Protein AF-A0A0A9WWF8-F1 (afdb_monomer)

Solvent-accessible surface area (backbone atoms only — not comparable to full-atom values): 6372 Å² total; per-residue (Å²): 131,86,73,76,85,47,53,14,89,76,76,71,44,72,60,54,95,86,53,68,62,45,63,26,70,38,96,77,60,47,51,31,40,45,86,65,64,76,61,55,70,68,57,53,52,50,42,69,77,37,46,95,83,50,83,49,56,47,73,70,44,45,54,50,52,56,50,48,61,74,69,48,79,72,73,69,78,48,60,64,59,53,52,51,53,53,51,54,53,52,52,52,53,53,51,51,57,54,50,54,68,74,76,105

Radius of gyration: 26.17 Å; Cα contacts (8 Å, |Δi|>4): 74; chains: 1; bounding box: 62×31×70 Å

Mean predicted aligned error: 13.7 Å

Secondary structure (DSSP, 8-state):
--PPPEE-TTT--EE-TTS-EEE--STT--EEEGGGTT--HHHHHHHHHHTTT-----HHHHHHHHHHHHH-------HHHHHHHHHHHHHHHHHHHHHHHHH-

Sequence (104 aa):
VLLRPTFCPCCDAAVVTDDHYIKCDGFCGKLIHTQCSGLPDEDLQFLAVLSPKVKWFCVTCDKKLKSIELTGDHLCDCAPMVSTIATEVLNITNILAALEKRIS

Structure (mmCIF, N/CA/C/O backbone):
data_AF-A0A0A9WWF8-F1
#
_entry.id   AF-A0A0A9WWF8-F1
#
loop_
_atom_site.group_PDB
_atom_site.id
_atom_site.type_symbol
_atom_site.label_atom_id
_atom_site.label_alt_id
_atom_site.label_comp_id
_atom_site.label_asym_id
_atom_site.label_entity_id
_atom_site.label_seq_id
_atom_site.pdbx_PDB_ins_code
_atom_site.Cartn_x
_atom_site.Cartn_y
_atom_site.Cartn_z
_atom_site.occupancy
_atom_site.B_iso_or_equiv
_atom_site.auth_seq_id
_atom_site.auth_comp_id
_atom_site.auth_asym_id
_atom_site.auth_atom_id
_atom_site.pdbx_PDB_model_num
ATOM 1 N N . VAL A 1 1 ? 28.061 6.600 -3.095 1.00 44.19 1 VAL A N 1
ATOM 2 C CA . VAL A 1 1 ? 27.266 5.370 -2.867 1.00 44.19 1 VAL A CA 1
ATOM 3 C C . VAL A 1 1 ? 26.564 5.053 -4.173 1.00 44.19 1 VAL A C 1
ATOM 5 O O . VAL A 1 1 ? 25.704 5.825 -4.567 1.00 44.19 1 VAL A O 1
ATOM 8 N N . LEU A 1 2 ? 26.986 4.016 -4.902 1.00 40.91 2 LEU A N 1
ATOM 9 C CA . LEU A 1 2 ? 26.253 3.576 -6.092 1.00 40.91 2 LEU A CA 1
ATOM 10 C C . LEU A 1 2 ? 24.954 2.929 -5.599 1.00 40.91 2 LEU A C 1
ATOM 12 O O . LEU A 1 2 ? 24.977 1.820 -5.066 1.00 40.91 2 LEU A O 1
ATOM 16 N N . LEU A 1 3 ? 23.847 3.671 -5.675 1.00 57.31 3 LEU A N 1
ATOM 17 C CA . LEU A 1 3 ? 22.515 3.138 -5.408 1.00 57.31 3 LEU A CA 1
ATOM 18 C C . LEU A 1 3 ? 22.296 1.980 -6.382 1.00 57.31 3 LEU A C 1
ATOM 20 O O . LEU A 1 3 ? 22.443 2.151 -7.591 1.00 57.31 3 LEU A O 1
ATOM 24 N N . ARG A 1 4 ? 22.007 0.785 -5.858 1.00 64.75 4 ARG A N 1
ATOM 25 C CA . ARG A 1 4 ? 21.630 -0.338 -6.717 1.00 64.75 4 ARG A CA 1
ATOM 26 C C . ARG A 1 4 ? 20.422 0.099 -7.555 1.00 64.75 4 ARG A C 1
ATOM 28 O O . ARG A 1 4 ? 19.478 0.636 -6.968 1.00 64.75 4 ARG A O 1
ATOM 35 N N . PRO A 1 5 ? 20.438 -0.116 -8.881 1.00 69.69 5 PRO A N 1
ATOM 36 C CA . PRO A 1 5 ? 19.284 0.192 -9.707 1.00 69.69 5 PRO A CA 1
ATOM 37 C C . PRO A 1 5 ? 18.081 -0.581 -9.170 1.00 69.69 5 PRO A C 1
ATOM 39 O O . PRO A 1 5 ? 18.154 -1.788 -8.926 1.00 69.69 5 PRO A O 1
ATOM 42 N N . THR A 1 6 ? 17.001 0.147 -8.907 1.00 86.06 6 THR A N 1
ATOM 43 C CA . THR A 1 6 ? 15.734 -0.448 -8.488 1.00 86.06 6 THR A CA 1
ATOM 44 C C . THR A 1 6 ? 14.933 -0.722 -9.747 1.00 86.06 6 THR A C 1
ATOM 46 O O . THR A 1 6 ? 14.792 0.166 -10.578 1.00 86.06 6 THR A O 1
ATOM 49 N N . PHE A 1 7 ? 14.438 -1.945 -9.909 1.00 91.06 7 PHE A N 1
ATOM 50 C CA . PHE A 1 7 ? 13.672 -2.344 -11.087 1.00 91.06 7 PHE A CA 1
ATOM 51 C C . PHE A 1 7 ? 12.187 -2.430 -10.756 1.00 91.06 7 PHE A C 1
ATOM 53 O O . PHE A 1 7 ? 11.807 -2.911 -9.682 1.00 91.06 7 PHE A O 1
ATOM 60 N N . CYS A 1 8 ? 11.359 -1.969 -11.688 1.00 92.31 8 CYS A N 1
ATOM 61 C CA . CYS A 1 8 ? 9.917 -2.081 -11.595 1.00 92.31 8 CYS A CA 1
ATOM 62 C C . CYS A 1 8 ? 9.523 -3.558 -11.735 1.00 92.31 8 CYS A C 1
ATOM 64 O O . CYS A 1 8 ? 9.818 -4.171 -12.758 1.00 92.31 8 CYS A O 1
ATOM 66 N N . PRO A 1 9 ? 8.817 -4.149 -10.757 1.00 90.75 9 PRO A N 1
ATOM 67 C CA . PRO A 1 9 ? 8.446 -5.564 -10.788 1.00 90.75 9 PRO A CA 1
ATOM 68 C C . PRO A 1 9 ? 7.382 -5.916 -11.840 1.00 90.75 9 PRO A C 1
ATOM 70 O O . PRO A 1 9 ? 7.015 -7.083 -11.940 1.00 90.75 9 PRO A O 1
ATOM 73 N N . CYS A 1 10 ? 6.828 -4.929 -12.549 1.00 90.94 10 CYS A N 1
ATOM 74 C CA . CYS A 1 10 ? 5.776 -5.138 -13.544 1.00 90.94 10 CYS A CA 1
ATOM 75 C C . CYS A 1 10 ? 6.310 -5.173 -14.983 1.00 90.94 10 CYS A C 1
ATOM 77 O O . CYS A 1 10 ? 5.719 -5.841 -15.823 1.00 90.94 10 CYS A O 1
ATOM 79 N N . CYS A 1 11 ? 7.384 -4.435 -15.277 1.00 92.81 11 CYS A N 1
ATOM 80 C CA . CYS A 1 11 ? 7.947 -4.314 -16.627 1.00 92.81 11 CYS A CA 1
ATOM 81 C C . CYS A 1 11 ? 9.448 -4.628 -16.696 1.00 92.81 11 CYS A C 1
ATOM 83 O O . CYS A 1 11 ? 10.033 -4.523 -17.769 1.00 92.81 11 CYS A O 1
ATOM 85 N N . ASP A 1 12 ? 10.074 -4.951 -15.559 1.00 92.00 12 ASP A N 1
ATOM 86 C CA . ASP A 1 12 ? 11.508 -5.219 -15.397 1.00 92.00 12 ASP A CA 1
ATOM 87 C C . ASP A 1 12 ? 12.441 -4.079 -15.855 1.00 92.00 12 ASP A C 1
ATOM 89 O O . ASP A 1 12 ? 13.662 -4.234 -15.878 1.00 92.00 12 ASP A O 1
ATOM 93 N N . ALA A 1 13 ? 11.891 -2.898 -16.158 1.00 91.94 13 ALA A N 1
ATOM 94 C CA . ALA A 1 13 ? 12.656 -1.699 -16.467 1.00 91.94 13 ALA A CA 1
ATOM 95 C C . ALA A 1 13 ? 13.197 -1.046 -15.188 1.00 91.94 13 ALA A C 1
ATOM 97 O O . ALA A 1 13 ? 12.582 -1.109 -14.116 1.00 91.94 13 ALA A O 1
ATOM 98 N N . ALA A 1 14 ? 14.359 -0.401 -15.296 1.00 90.88 14 ALA A N 1
ATOM 99 C CA . ALA A 1 14 ? 14.912 0.385 -14.201 1.00 90.88 14 ALA A CA 1
ATOM 100 C C . ALA A 1 14 ? 13.977 1.560 -13.877 1.00 90.88 14 ALA A C 1
ATOM 102 O O . ALA A 1 14 ? 13.481 2.223 -14.782 1.00 90.88 14 ALA A O 1
ATOM 103 N N . VAL A 1 15 ? 13.754 1.812 -12.589 1.00 89.69 15 VAL A N 1
ATOM 104 C CA . VAL A 1 15 ? 13.101 3.025 -12.094 1.00 89.69 15 VAL A CA 1
ATOM 105 C C . VAL A 1 15 ?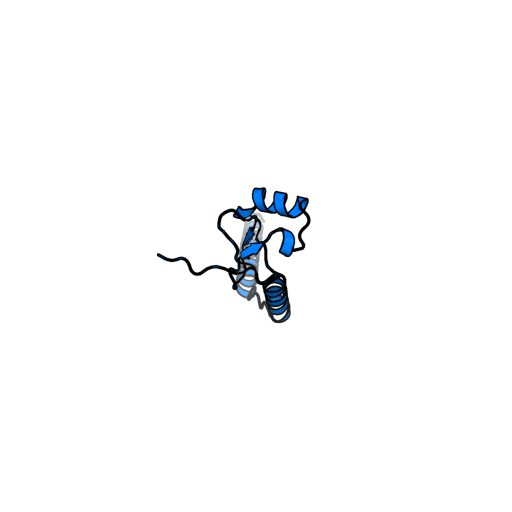 14.201 4.051 -11.859 1.00 89.69 15 VAL A C 1
ATOM 107 O O . VAL A 1 15 ? 15.018 3.889 -10.945 1.00 89.69 15 VAL A O 1
ATOM 110 N N . VAL A 1 16 ? 14.258 5.074 -12.708 1.00 85.50 16 VAL A N 1
ATOM 111 C CA . VAL A 1 16 ? 15.204 6.186 -12.553 1.00 85.50 16 VAL A CA 1
ATOM 112 C C . VAL A 1 16 ? 14.591 7.299 -11.704 1.00 85.50 16 VAL A C 1
ATOM 114 O O . VAL A 1 16 ? 13.382 7.357 -11.506 1.00 85.50 16 VAL A O 1
ATOM 117 N N . THR A 1 17 ? 15.425 8.183 -11.154 1.00 70.94 17 THR A N 1
ATOM 118 C CA . THR A 1 17 ? 14.979 9.258 -10.245 1.00 70.94 17 THR A CA 1
ATOM 119 C C . THR A 1 17 ? 13.982 10.228 -10.870 1.00 70.94 17 THR A C 1
ATOM 121 O O . THR A 1 17 ? 13.203 10.823 -10.132 1.00 70.94 17 THR A O 1
ATOM 124 N N . ASP A 1 18 ? 13.992 10.347 -12.197 1.00 77.44 18 ASP A N 1
ATOM 125 C CA . ASP A 1 18 ? 13.122 11.253 -12.950 1.00 77.44 18 ASP A CA 1
ATOM 126 C C . ASP A 1 18 ? 11.825 10.571 -13.426 1.00 77.44 18 ASP A C 1
ATOM 128 O O . ASP A 1 18 ? 10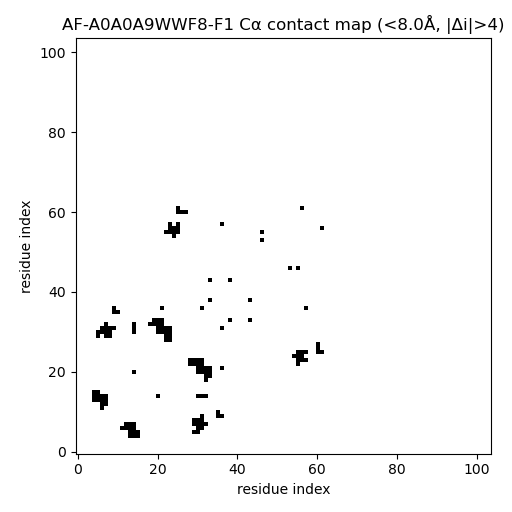.956 11.222 -14.008 1.00 77.44 18 ASP A O 1
ATOM 132 N N . ASP A 1 19 ? 11.668 9.267 -13.177 1.00 79.12 19 ASP A N 1
ATOM 133 C CA . ASP A 1 19 ? 10.440 8.554 -13.513 1.00 79.12 19 ASP A CA 1
ATOM 134 C C . ASP A 1 19 ? 9.308 8.917 -12.548 1.00 79.12 19 ASP A C 1
ATOM 136 O O . ASP A 1 19 ? 9.503 9.096 -11.344 1.00 79.12 19 ASP A O 1
ATOM 140 N N . HIS A 1 20 ? 8.076 8.905 -13.056 1.00 89.31 20 HIS A N 1
ATOM 141 C CA . HIS A 1 20 ? 6.903 8.870 -12.192 1.00 89.31 20 HIS A CA 1
ATOM 142 C C . HIS A 1 20 ? 6.777 7.461 -11.608 1.00 89.31 20 HIS A C 1
ATOM 144 O O . HIS A 1 20 ? 6.443 6.499 -12.309 1.00 89.31 20 HIS A O 1
ATOM 150 N N . TYR A 1 21 ? 7.039 7.331 -10.311 1.00 92.19 21 TYR A N 1
ATOM 151 C CA . TYR A 1 21 ? 6.910 6.071 -9.591 1.00 92.19 21 TYR A CA 1
ATOM 152 C C . TYR A 1 21 ? 6.109 6.232 -8.304 1.00 92.19 21 TYR A C 1
ATOM 154 O O . TYR A 1 21 ? 6.029 7.301 -7.703 1.00 92.19 21 TYR A O 1
ATOM 162 N N . ILE A 1 22 ? 5.553 5.114 -7.857 1.00 91.31 22 ILE A N 1
ATOM 163 C CA . ILE A 1 22 ? 4.949 4.954 -6.545 1.00 91.31 22 ILE A CA 1
ATOM 164 C C . ILE A 1 22 ? 5.720 3.892 -5.764 1.00 91.31 22 ILE A C 1
ATOM 166 O O . ILE A 1 22 ? 6.148 2.867 -6.303 1.00 91.31 22 ILE A O 1
ATOM 170 N N . LYS A 1 23 ? 5.925 4.147 -4.473 1.00 92.06 23 LYS A N 1
ATOM 171 C CA . LYS A 1 23 ? 6.544 3.193 -3.557 1.00 92.06 23 LYS A CA 1
ATOM 172 C C . LYS A 1 23 ? 5.458 2.406 -2.838 1.00 92.06 23 LYS A C 1
ATOM 174 O O . LYS A 1 23 ? 4.540 2.990 -2.281 1.00 92.06 23 LYS A O 1
ATOM 179 N N . CYS A 1 24 ? 5.598 1.086 -2.797 1.00 92.94 24 CYS A N 1
ATOM 180 C CA . CYS A 1 24 ? 4.763 0.251 -1.942 1.00 92.94 24 CYS A CA 1
ATOM 181 C C . CYS A 1 24 ? 5.103 0.503 -0.463 1.00 92.94 24 CYS A C 1
ATOM 183 O O . CYS A 1 24 ? 6.244 0.288 -0.048 1.00 92.94 24 CYS A O 1
ATOM 185 N N . ASP A 1 25 ? 4.107 0.902 0.331 1.00 92.31 25 ASP A N 1
ATOM 186 C CA . ASP A 1 25 ? 4.202 1.086 1.787 1.00 92.31 25 ASP A CA 1
ATOM 187 C C . ASP A 1 25 ? 4.173 -0.241 2.567 1.00 92.31 25 ASP A C 1
ATOM 189 O O . ASP A 1 25 ? 4.314 -0.267 3.789 1.00 92.31 25 ASP A O 1
ATOM 193 N N . GLY A 1 26 ? 3.983 -1.361 1.869 1.00 89.69 26 GLY A N 1
ATOM 194 C CA . GLY A 1 26 ? 4.047 -2.694 2.455 1.00 89.69 26 GLY A CA 1
ATOM 195 C C . GLY A 1 26 ? 5.478 -3.171 2.709 1.00 89.69 26 GLY A C 1
ATOM 196 O O . GLY A 1 26 ? 6.468 -2.512 2.400 1.00 89.69 26 GLY A O 1
ATOM 197 N N . PHE A 1 27 ? 5.593 -4.409 3.187 1.00 87.81 27 PHE A N 1
ATOM 198 C CA . PHE A 1 27 ? 6.868 -5.043 3.551 1.00 87.81 27 PHE A CA 1
ATOM 199 C C . PHE A 1 27 ? 7.887 -5.169 2.403 1.00 87.81 27 PHE A C 1
ATOM 201 O O . PHE A 1 27 ? 9.057 -5.434 2.659 1.00 87.81 27 PHE A O 1
ATOM 208 N N . CYS A 1 28 ? 7.474 -5.029 1.137 1.00 91.12 28 CYS A N 1
ATOM 209 C CA . CYS A 1 28 ? 8.390 -5.184 0.006 1.00 91.12 28 CYS A CA 1
ATOM 210 C C . CYS A 1 28 ? 9.174 -3.912 -0.348 1.00 91.12 28 CYS A C 1
ATOM 212 O O . CYS A 1 28 ? 10.214 -4.030 -0.990 1.00 91.12 28 CYS A O 1
ATOM 214 N N . GLY A 1 29 ? 8.672 -2.720 0.006 1.00 89.56 29 GLY A N 1
ATOM 215 C CA . GLY A 1 29 ? 9.321 -1.433 -0.276 1.00 89.56 29 GLY A CA 1
ATOM 216 C C . GLY A 1 29 ? 9.624 -1.135 -1.753 1.00 89.56 29 GLY A C 1
ATOM 217 O O . GLY A 1 29 ? 10.408 -0.228 -2.030 1.00 89.56 29 GLY A O 1
ATOM 218 N N . LYS A 1 30 ? 9.057 -1.902 -2.694 1.00 91.75 30 LYS A N 1
ATOM 219 C CA . LYS A 1 30 ? 9.370 -1.814 -4.128 1.00 91.75 30 LYS A CA 1
ATOM 220 C C . LYS A 1 30 ? 8.868 -0.505 -4.736 1.00 91.75 30 LYS A C 1
ATOM 222 O O . LYS A 1 30 ? 7.794 -0.028 -4.365 1.00 91.75 30 LYS A O 1
ATOM 227 N N . LEU A 1 31 ? 9.625 0.015 -5.701 1.00 93.25 31 LEU A N 1
ATOM 228 C CA . LEU A 1 31 ? 9.211 1.115 -6.571 1.00 93.25 31 LEU A CA 1
ATOM 229 C C . LEU A 1 31 ? 8.564 0.546 -7.833 1.00 93.25 31 LEU A C 1
ATOM 231 O O . LEU A 1 31 ? 9.062 -0.424 -8.405 1.00 93.25 31 LEU A O 1
ATOM 235 N N . ILE A 1 32 ? 7.441 1.128 -8.234 1.00 92.88 32 ILE A N 1
ATOM 236 C CA . ILE A 1 32 ? 6.653 0.711 -9.392 1.00 92.88 32 ILE A CA 1
ATOM 237 C C . ILE A 1 32 ? 6.369 1.964 -10.213 1.00 92.88 32 ILE A C 1
ATOM 239 O O . ILE A 1 32 ? 5.925 2.965 -9.654 1.00 92.88 32 ILE A O 1
ATOM 243 N N . HIS A 1 33 ? 6.620 1.926 -11.524 1.00 93.75 33 HIS A N 1
ATOM 244 C CA . HIS A 1 33 ? 6.204 3.011 -12.416 1.00 93.75 33 HIS A CA 1
ATOM 245 C C . HIS A 1 33 ? 4.702 3.240 -12.272 1.00 93.75 33 HIS A C 1
ATOM 247 O O . HIS A 1 33 ? 3.935 2.277 -12.255 1.00 93.75 33 HIS A O 1
ATOM 253 N N . THR A 1 34 ? 4.260 4.492 -12.190 1.00 92.50 34 THR A N 1
ATOM 254 C CA . THR A 1 34 ? 2.833 4.808 -12.012 1.00 92.50 34 THR A CA 1
ATOM 255 C C . THR A 1 34 ? 1.973 4.182 -13.113 1.00 92.50 34 THR A C 1
ATOM 257 O O . THR A 1 34 ? 0.958 3.559 -12.814 1.00 92.50 34 THR A O 1
ATOM 260 N N . GLN A 1 35 ? 2.454 4.190 -14.357 1.00 92.56 35 GLN A N 1
ATOM 261 C CA . GLN A 1 35 ? 1.820 3.531 -15.510 1.00 92.56 35 GLN A CA 1
ATOM 262 C C . GLN A 1 35 ? 1.724 2.002 -15.367 1.00 92.56 35 GLN A C 1
ATOM 264 O O . GLN A 1 35 ? 0.804 1.376 -15.883 1.00 92.56 35 GLN A O 1
ATOM 269 N N . CYS A 1 36 ? 2.663 1.385 -14.649 1.00 93.31 36 CYS A N 1
ATOM 270 C CA . CYS A 1 36 ? 2.670 -0.052 -14.385 1.00 93.31 36 CYS A CA 1
ATOM 271 C C . CYS A 1 36 ? 1.885 -0.445 -13.126 1.00 93.31 36 CYS A C 1
ATOM 273 O O . CYS A 1 36 ? 1.720 -1.636 -12.857 1.00 93.31 36 CYS A O 1
ATOM 275 N N . SER A 1 37 ? 1.441 0.531 -12.328 1.00 90.94 37 SER A N 1
ATOM 276 C CA . SER A 1 37 ? 0.697 0.279 -11.092 1.00 90.94 37 SER A CA 1
ATOM 277 C C . SER A 1 37 ? -0.740 -0.186 -11.349 1.00 90.94 37 SER A C 1
ATOM 279 O O . SER A 1 37 ? -1.330 -0.827 -10.481 1.00 90.94 37 SER A O 1
ATOM 281 N N . GLY A 1 38 ? -1.285 0.122 -12.533 1.00 89.81 38 GLY A N 1
ATOM 282 C CA . GLY A 1 38 ? -2.686 -0.118 -12.880 1.00 89.81 38 GLY A CA 1
ATOM 283 C C . GLY A 1 38 ? -3.668 0.852 -12.215 1.00 89.81 38 GLY A C 1
ATOM 284 O O . GLY A 1 38 ? -4.872 0.638 -12.322 1.00 89.81 38 GLY A O 1
ATOM 285 N N . LEU A 1 39 ? -3.176 1.889 -11.527 1.00 91.31 39 LEU A N 1
ATOM 286 C CA . LEU A 1 39 ? -4.010 2.950 -10.970 1.00 91.31 39 LEU A CA 1
ATOM 287 C C . LEU A 1 39 ? -4.394 3.972 -12.051 1.00 91.31 39 LEU A C 1
ATOM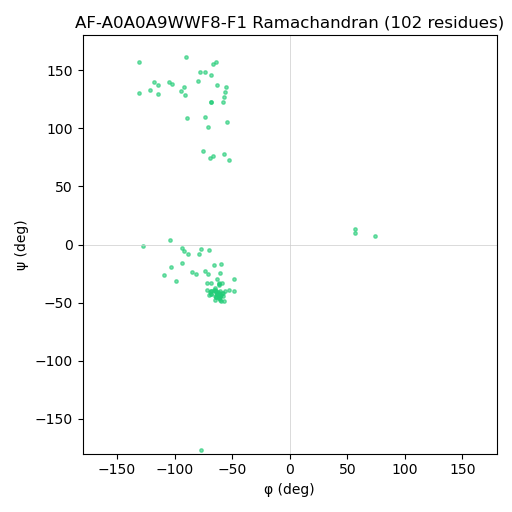 289 O O . LEU A 1 39 ? -3.543 4.321 -12.873 1.00 91.31 39 LEU A O 1
ATOM 293 N N . PRO A 1 40 ? -5.635 4.485 -12.037 1.00 93.06 40 PRO A N 1
ATOM 294 C CA . PRO A 1 40 ? -6.010 5.628 -12.855 1.00 93.06 40 PRO A CA 1
ATOM 295 C C . PRO A 1 40 ? -5.283 6.899 -12.388 1.00 93.06 40 PRO A C 1
ATOM 297 O O . PRO A 1 40 ? -4.912 7.036 -11.219 1.00 93.06 40 PRO A O 1
ATOM 300 N N . ASP A 1 41 ? -5.117 7.858 -13.298 1.00 91.12 41 ASP A N 1
ATOM 301 C CA . ASP A 1 41 ? -4.403 9.113 -13.022 1.00 91.12 41 ASP A CA 1
ATOM 302 C C . ASP A 1 41 ? -5.028 9.919 -11.873 1.00 91.12 41 ASP A C 1
ATOM 304 O O . ASP A 1 41 ? -4.311 10.559 -11.105 1.00 91.12 41 ASP A O 1
ATOM 308 N N . GLU A 1 42 ? -6.353 9.853 -11.715 1.00 91.94 42 GLU A N 1
ATOM 309 C CA . GLU A 1 42 ? -7.073 10.494 -10.609 1.00 91.94 42 GLU A CA 1
ATOM 310 C C . GLU A 1 42 ? -6.606 9.951 -9.249 1.00 91.94 42 GLU A C 1
ATOM 312 O O . GLU A 1 42 ? -6.241 10.728 -8.365 1.00 91.94 42 GLU A O 1
ATOM 317 N N . ASP A 1 43 ? -6.513 8.627 -9.100 1.00 91.44 43 ASP A N 1
ATOM 318 C CA . ASP A 1 43 ? -6.049 7.983 -7.864 1.00 91.44 43 ASP A CA 1
ATOM 319 C C . ASP A 1 43 ? -4.582 8.311 -7.573 1.00 91.44 43 ASP A C 1
ATOM 321 O O . ASP A 1 43 ? -4.198 8.528 -6.422 1.00 91.44 43 ASP A O 1
ATOM 325 N N . LEU A 1 44 ? -3.751 8.393 -8.616 1.00 90.88 44 LEU A N 1
ATOM 326 C CA . LEU A 1 44 ? -2.351 8.795 -8.488 1.00 90.88 44 LEU A CA 1
ATOM 327 C C . LEU A 1 44 ? -2.219 10.240 -7.989 1.00 90.88 44 LEU A C 1
ATOM 329 O O . LEU A 1 44 ? -1.384 10.515 -7.124 1.00 90.88 44 LEU A O 1
ATOM 333 N N . GLN A 1 45 ? -3.065 11.153 -8.473 1.00 89.88 45 GLN A N 1
ATOM 334 C CA . GLN A 1 45 ? -3.121 12.526 -7.969 1.00 89.88 45 GLN A CA 1
ATOM 335 C C . GLN A 1 45 ? -3.589 12.570 -6.511 1.00 89.88 45 GLN A C 1
ATOM 337 O O . GLN A 1 45 ? -2.964 13.245 -5.688 1.00 89.88 45 GLN A O 1
ATOM 342 N N . PHE A 1 46 ? -4.633 11.813 -6.159 1.00 90.00 46 PHE A N 1
ATOM 343 C CA . PHE A 1 46 ? -5.097 11.704 -4.774 1.00 90.00 46 PHE A CA 1
ATOM 344 C C . PHE A 1 46 ? -3.994 11.197 -3.844 1.00 90.00 46 PHE A C 1
ATOM 346 O O . PHE A 1 46 ? -3.780 11.767 -2.771 1.00 90.00 46 PHE A O 1
ATOM 353 N N . LEU A 1 47 ? -3.254 10.167 -4.258 1.00 89.75 47 LEU A N 1
ATOM 354 C CA . LEU A 1 47 ? -2.136 9.626 -3.492 1.00 89.75 47 LEU A CA 1
ATOM 355 C C . LEU A 1 47 ? -0.995 10.631 -3.355 1.00 89.75 47 LEU A C 1
ATOM 357 O O . LEU A 1 47 ? -0.438 10.745 -2.270 1.00 89.75 47 LEU A O 1
ATOM 361 N N . ALA A 1 48 ? -0.670 11.405 -4.392 1.00 85.25 48 ALA A N 1
ATOM 362 C CA . ALA A 1 48 ? 0.353 12.444 -4.289 1.00 85.25 48 ALA A CA 1
ATOM 363 C C . ALA A 1 48 ? -0.004 13.490 -3.214 1.00 85.25 48 ALA A C 1
ATOM 365 O O . ALA A 1 48 ? 0.839 13.841 -2.387 1.00 85.25 48 ALA A O 1
ATOM 366 N N . VAL A 1 49 ? -1.271 13.920 -3.169 1.00 88.19 49 VAL A N 1
ATOM 367 C CA . VAL A 1 49 ? -1.775 14.914 -2.203 1.00 88.19 49 VAL A CA 1
ATOM 368 C C . VAL A 1 49 ? -1.885 14.342 -0.785 1.00 88.19 49 VAL A C 1
ATOM 370 O O . VAL A 1 49 ? -1.591 15.030 0.194 1.00 88.19 49 VAL A O 1
ATOM 373 N N . LEU A 1 50 ? -2.312 13.086 -0.654 1.00 87.12 50 LEU A N 1
ATOM 374 C CA . LEU A 1 50 ? -2.629 12.461 0.631 1.00 87.12 50 LEU A CA 1
ATOM 375 C C . LEU A 1 50 ? -1.560 11.486 1.133 1.00 87.12 50 LEU A C 1
ATOM 377 O O . LEU A 1 50 ? -1.761 10.891 2.190 1.00 87.12 50 LEU A O 1
ATOM 381 N N . SER A 1 51 ? -0.426 11.344 0.442 1.00 77.69 51 SER A N 1
ATOM 382 C CA . SER A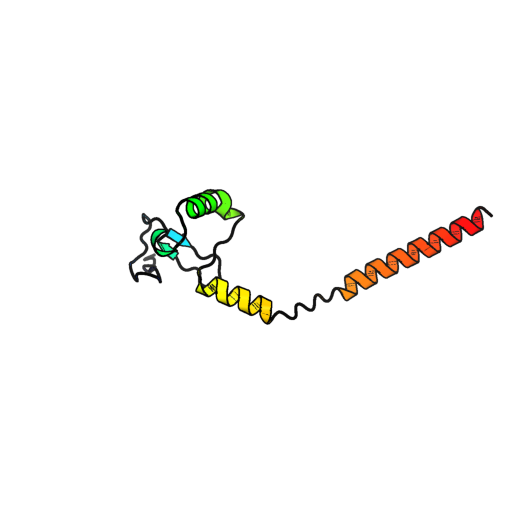 1 51 ? 0.642 10.370 0.742 1.00 77.69 51 SER A CA 1
ATOM 383 C C . SER A 1 51 ? 1.110 10.296 2.208 1.00 77.69 51 SER A C 1
ATOM 385 O O . SER A 1 51 ? 1.479 9.203 2.645 1.00 77.69 51 SER A O 1
ATOM 387 N N . PRO A 1 52 ? 1.068 11.365 3.038 1.00 82.25 52 PRO A N 1
ATOM 388 C CA . PRO A 1 52 ? 1.401 11.227 4.458 1.00 82.25 52 PRO A CA 1
ATOM 389 C C . PRO A 1 52 ? 0.338 10.458 5.259 1.00 82.25 52 PRO A C 1
ATOM 391 O O . PRO A 1 52 ? 0.646 9.897 6.307 1.00 82.25 52 PRO A O 1
ATOM 394 N N . LYS A 1 53 ? -0.916 10.464 4.793 1.00 87.56 53 LYS A N 1
ATOM 395 C CA . LYS A 1 53 ? -2.101 9.930 5.484 1.00 87.56 53 LYS A CA 1
ATOM 396 C C . LYS A 1 53 ? -2.643 8.651 4.854 1.00 87.56 53 LYS A C 1
ATOM 398 O O . LYS A 1 53 ? -3.295 7.874 5.543 1.00 87.56 53 LYS A O 1
ATOM 403 N N . VAL A 1 54 ? -2.401 8.445 3.563 1.00 87.56 54 VAL A N 1
ATOM 404 C CA . VAL A 1 54 ? -2.907 7.305 2.798 1.00 87.56 54 VAL A CA 1
ATOM 405 C C . VAL A 1 54 ? -1.733 6.442 2.368 1.00 87.56 54 VAL A C 1
ATOM 407 O O . VAL A 1 54 ? -0.743 6.939 1.839 1.00 87.56 54 VAL A O 1
ATOM 410 N N . LYS A 1 55 ? -1.852 5.141 2.633 1.00 90.19 55 LYS A N 1
ATOM 411 C CA . LYS A 1 55 ? -0.849 4.130 2.308 1.00 90.19 55 LYS A CA 1
ATOM 412 C C . LYS A 1 55 ? -1.268 3.364 1.071 1.00 90.19 55 LYS A C 1
ATOM 414 O O . LYS A 1 55 ? 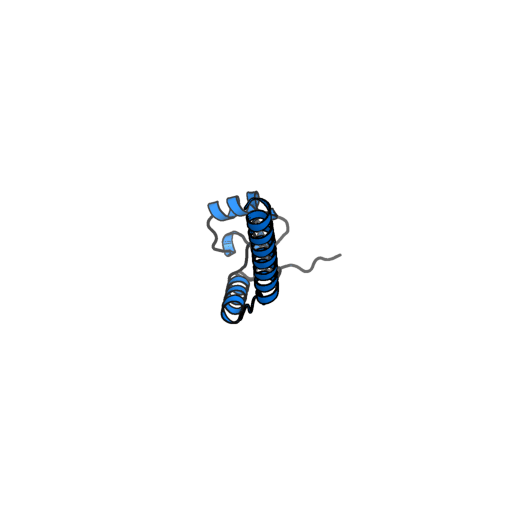-2.435 3.001 0.944 1.00 90.19 55 LYS A O 1
ATOM 419 N N . TRP A 1 56 ? -0.313 3.098 0.189 1.00 91.69 56 TRP A N 1
ATOM 420 C CA . TRP A 1 56 ? -0.550 2.287 -0.995 1.00 91.69 56 TRP A CA 1
ATOM 421 C C . TRP A 1 56 ? 0.238 0.983 -0.941 1.00 91.69 56 TRP A C 1
ATOM 423 O O . TRP A 1 56 ? 1.422 0.941 -0.599 1.00 91.69 56 TRP A O 1
ATOM 433 N N . PHE A 1 57 ? -0.421 -0.104 -1.331 1.00 92.62 57 PHE A N 1
ATOM 434 C CA . PHE A 1 57 ? 0.158 -1.437 -1.342 1.00 92.62 57 PHE A CA 1
ATOM 435 C C . PHE A 1 57 ? 0.102 -2.016 -2.750 1.00 92.62 57 PHE A C 1
ATOM 437 O O . PHE A 1 57 ? -0.941 -2.013 -3.399 1.00 92.62 57 PHE A O 1
ATOM 444 N N . CYS A 1 58 ? 1.218 -2.581 -3.209 1.00 91.88 58 CYS A N 1
ATOM 445 C CA . CYS A 1 58 ? 1.207 -3.374 -4.431 1.00 91.88 58 CYS A CA 1
ATOM 446 C C . CYS A 1 58 ? 0.332 -4.624 -4.247 1.00 91.88 58 CYS A C 1
ATOM 448 O O . CYS A 1 58 ? 0.179 -5.123 -3.129 1.00 91.88 58 CYS A O 1
ATOM 450 N N . VAL A 1 59 ? -0.163 -5.184 -5.354 1.00 89.31 59 VAL A N 1
ATOM 451 C CA . VAL A 1 59 ? -1.070 -6.351 -5.373 1.00 89.31 59 VAL A CA 1
ATOM 452 C C . VAL A 1 59 ? -0.581 -7.500 -4.483 1.00 89.31 59 VAL A C 1
ATOM 454 O O . VAL A 1 59 ? -1.365 -8.136 -3.782 1.00 89.31 59 VAL A O 1
ATOM 457 N N . THR A 1 60 ? 0.724 -7.774 -4.475 1.00 90.75 60 THR A N 1
ATOM 458 C CA . THR A 1 60 ? 1.300 -8.836 -3.641 1.00 90.75 60 THR A CA 1
ATOM 459 C C . THR A 1 60 ? 1.223 -8.510 -2.150 1.00 90.75 60 THR A C 1
ATOM 461 O O . THR A 1 60 ? 0.919 -9.395 -1.354 1.00 90.75 60 THR A O 1
ATOM 464 N N . CYS A 1 61 ? 1.513 -7.269 -1.752 1.00 92.19 61 CYS A N 1
ATOM 465 C CA . CYS A 1 61 ? 1.417 -6.850 -0.354 1.00 92.19 61 CYS A CA 1
ATOM 466 C C . CYS A 1 61 ? -0.035 -6.787 0.118 1.00 92.19 61 CYS A C 1
ATOM 468 O O . CYS A 1 61 ? -0.312 -7.280 1.206 1.00 92.19 61 CYS A O 1
ATOM 470 N N . ASP A 1 62 ? -0.944 -6.278 -0.714 1.00 90.88 62 ASP A N 1
ATOM 471 C CA . ASP A 1 62 ? -2.384 -6.249 -0.439 1.00 90.88 62 ASP A CA 1
ATOM 472 C C . ASP A 1 62 ? -2.940 -7.659 -0.179 1.00 90.88 62 ASP A C 1
ATOM 474 O O . ASP A 1 62 ? -3.561 -7.910 0.852 1.00 90.88 62 ASP A O 1
ATOM 478 N N . LYS A 1 63 ? -2.612 -8.633 -1.042 1.00 89.19 63 LYS A N 1
ATOM 479 C CA . LYS A 1 63 ? -3.011 -10.038 -0.844 1.00 89.19 63 LYS A CA 1
ATOM 480 C C . LYS A 1 63 ? -2.493 -10.622 0.470 1.00 89.19 63 LYS A C 1
ATOM 482 O O . LYS A 1 63 ? -3.227 -11.336 1.147 1.00 89.19 63 LYS A O 1
ATOM 487 N N . LYS A 1 64 ? -1.238 -10.336 0.837 1.00 87.12 64 LYS A N 1
ATOM 488 C CA . LYS A 1 64 ? -0.680 -10.823 2.107 1.00 87.12 64 LYS A CA 1
ATOM 489 C C . LYS A 1 64 ? -1.341 -10.160 3.314 1.00 87.12 64 LYS A C 1
ATOM 491 O O . LYS A 1 64 ? -1.626 -10.859 4.277 1.00 87.12 64 LYS A O 1
ATOM 496 N N . LEU A 1 65 ? -1.621 -8.858 3.257 1.00 84.12 65 LEU A N 1
ATOM 497 C CA . LEU A 1 65 ? -2.335 -8.153 4.326 1.00 84.12 65 LEU A CA 1
ATOM 498 C C . LEU A 1 65 ? -3.726 -8.751 4.547 1.00 84.12 65 LEU A C 1
ATOM 500 O O . LEU A 1 65 ? -4.039 -9.159 5.659 1.00 84.12 65 LEU A O 1
ATOM 504 N N . LYS A 1 66 ? -4.495 -8.946 3.473 1.00 82.06 66 LYS A N 1
ATOM 505 C CA . LYS A 1 66 ? -5.815 -9.593 3.540 1.00 82.06 66 LYS A CA 1
ATOM 506 C C . LYS A 1 66 ? -5.750 -11.031 4.057 1.00 82.06 66 LYS A C 1
ATOM 508 O O . LYS A 1 66 ? -6.646 -11.480 4.761 1.00 82.06 66 LYS A O 1
ATOM 513 N N . SER A 1 67 ? -4.682 -11.770 3.743 1.00 74.69 67 SER A N 1
ATOM 514 C CA . SER A 1 67 ? -4.496 -13.116 4.301 1.00 74.69 67 SER A CA 1
ATOM 515 C C . SER A 1 67 ? -4.216 -13.099 5.806 1.00 74.69 67 SER A C 1
ATOM 517 O O . SER A 1 67 ? -4.671 -13.997 6.504 1.00 74.69 67 SER A O 1
ATOM 519 N N . ILE A 1 68 ? -3.529 -12.063 6.307 1.00 66.50 68 ILE A N 1
ATOM 520 C CA . ILE A 1 68 ? -3.288 -11.876 7.743 1.00 66.50 68 ILE A CA 1
ATOM 521 C C . ILE A 1 68 ? -4.599 -11.544 8.457 1.00 66.50 68 ILE A C 1
ATOM 523 O O . ILE A 1 68 ? -4.838 -12.099 9.521 1.00 66.50 68 ILE A O 1
ATOM 527 N N . GLU A 1 69 ? -5.470 -10.723 7.863 1.00 57.91 69 GLU A N 1
ATOM 528 C CA . GLU A 1 69 ? -6.806 -10.435 8.411 1.00 57.91 69 GLU A CA 1
ATOM 529 C C . GLU A 1 69 ? -7.684 -11.692 8.517 1.00 57.91 69 GLU A C 1
ATOM 531 O O . GLU A 1 69 ? -8.456 -11.820 9.460 1.00 57.91 69 GLU A O 1
ATOM 536 N N . LEU A 1 70 ? -7.536 -12.651 7.597 1.00 52.28 70 LEU A N 1
ATOM 537 C CA . LEU A 1 70 ? -8.292 -13.911 7.614 1.00 52.28 70 LEU A CA 1
ATOM 538 C C . LEU A 1 70 ? -7.717 -14.968 8.567 1.00 52.28 70 LEU A C 1
ATOM 540 O O . LEU A 1 70 ? -8.453 -15.834 9.028 1.00 52.28 70 LEU A O 1
ATOM 544 N N . THR A 1 71 ? -6.417 -14.916 8.864 1.00 51.75 71 THR A N 1
ATOM 545 C CA . THR A 1 71 ? -5.786 -15.740 9.916 1.00 51.75 71 THR A CA 1
ATOM 546 C C . THR A 1 71 ? -5.758 -15.046 11.273 1.00 51.75 71 THR A C 1
ATOM 548 O O . THR A 1 71 ? -5.325 -15.626 12.266 1.00 51.75 71 THR A O 1
ATOM 551 N N . GLY A 1 72 ? -6.178 -13.785 11.302 1.00 48.72 72 GLY A N 1
ATOM 552 C CA . GLY A 1 72 ? -6.311 -12.976 12.489 1.00 48.72 72 GLY A CA 1
ATOM 553 C C . GLY A 1 72 ? -7.541 -13.416 13.255 1.00 48.72 72 GLY A C 1
ATOM 554 O O . GLY A 1 72 ? -8.553 -12.721 13.256 1.00 48.72 72 GLY A O 1
ATOM 555 N N . ASP A 1 73 ? -7.393 -14.502 14.011 1.00 49.28 73 ASP A N 1
ATOM 556 C CA . ASP A 1 73 ? -7.883 -14.538 15.384 1.00 49.28 73 ASP A CA 1
ATOM 557 C C . ASP A 1 73 ? -7.295 -13.318 16.115 1.00 49.28 73 ASP A C 1
ATOM 559 O O . ASP A 1 73 ? -6.392 -13.412 16.947 1.00 49.28 73 ASP A O 1
ATOM 563 N N . HIS A 1 74 ? -7.798 -12.123 15.798 1.00 55.59 74 HIS A N 1
ATOM 564 C CA . HIS A 1 74 ? -7.791 -11.014 16.720 1.00 55.59 74 HIS A CA 1
ATOM 565 C C . HIS A 1 74 ? -8.731 -11.427 17.853 1.00 55.59 74 HIS A C 1
ATOM 567 O O . HIS A 1 74 ? -9.852 -10.943 17.988 1.00 55.59 74 HIS A O 1
ATOM 573 N N . LEU A 1 75 ? -8.224 -12.307 18.717 1.00 55.66 75 LEU A N 1
ATOM 574 C CA . LEU A 1 75 ? -8.458 -12.218 20.142 1.00 55.66 75 LEU A CA 1
ATOM 575 C C . LEU A 1 75 ? -7.959 -10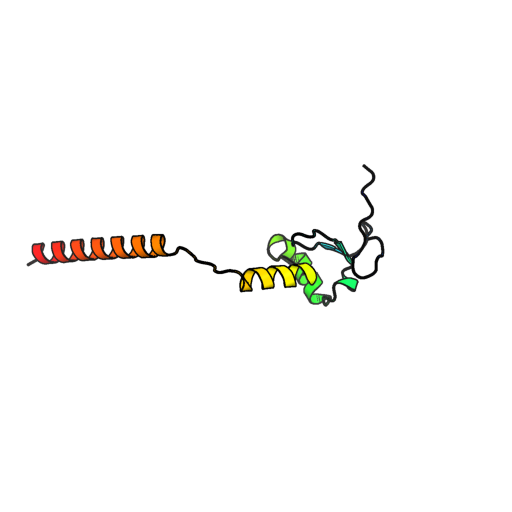.826 20.541 1.00 55.66 75 LEU A C 1
ATOM 577 O O . LEU A 1 75 ? -6.853 -10.658 21.049 1.00 55.66 75 LEU A O 1
ATOM 581 N N . CYS A 1 76 ? -8.758 -9.789 20.265 1.00 61.06 76 CYS A N 1
ATOM 582 C CA . C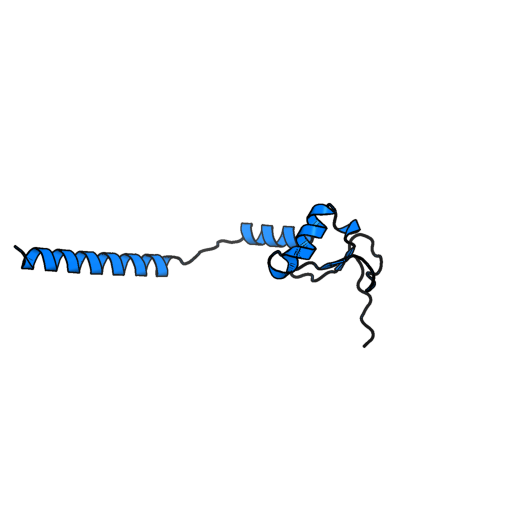YS A 1 76 ? -8.760 -8.666 21.174 1.00 61.06 76 CYS A CA 1
ATOM 583 C C . CYS A 1 76 ? -9.059 -9.304 22.520 1.00 61.06 76 CYS A C 1
ATOM 585 O O . CYS A 1 76 ? -10.192 -9.731 22.759 1.00 61.06 76 CYS A O 1
ATOM 587 N N . ASP A 1 77 ? -8.049 -9.417 23.378 1.00 61.62 77 ASP A N 1
ATOM 588 C CA . ASP A 1 77 ? -8.298 -9.612 24.791 1.00 61.62 77 ASP A CA 1
ATOM 589 C C . ASP A 1 77 ? -8.887 -8.295 25.297 1.00 61.62 77 ASP A C 1
ATOM 591 O O . ASP A 1 77 ? -8.220 -7.436 25.861 1.00 61.62 77 ASP A O 1
ATOM 595 N N . CYS A 1 78 ? -10.148 -8.084 24.933 1.00 71.38 78 CYS A N 1
ATOM 596 C CA . CYS A 1 78 ? -10.995 -6.981 25.332 1.00 71.38 78 CYS A CA 1
ATOM 597 C C . CYS A 1 78 ? -11.531 -7.247 26.754 1.00 71.38 78 CYS A C 1
ATOM 599 O O . CYS A 1 78 ? -12.125 -6.354 27.359 1.00 71.38 78 CYS A O 1
ATOM 601 N N . ALA A 1 79 ? -11.296 -8.446 27.315 1.00 71.88 79 ALA A N 1
ATOM 602 C CA . ALA A 1 79 ? -11.675 -8.816 28.674 1.00 71.88 79 ALA A CA 1
ATOM 603 C C . ALA A 1 79 ? -11.172 -7.829 29.750 1.00 71.88 79 ALA A C 1
ATOM 605 O O . ALA A 1 79 ? -11.959 -7.503 30.640 1.00 71.88 79 ALA A O 1
ATOM 606 N N . PRO A 1 80 ? -9.953 -7.256 29.674 1.00 75.00 80 PRO A N 1
ATOM 607 C CA . PRO A 1 80 ? -9.487 -6.247 30.619 1.00 75.00 80 PRO A CA 1
ATOM 608 C C . PRO A 1 80 ? -10.300 -4.948 30.533 1.00 75.00 80 PRO A C 1
ATOM 610 O O . PRO A 1 80 ? -10.646 -4.371 31.565 1.00 75.00 80 PRO A O 1
ATOM 613 N N . MET A 1 81 ? -10.663 -4.494 29.323 1.00 73.50 81 MET A N 1
ATOM 614 C CA . MET A 1 81 ? -11.498 -3.295 29.156 1.00 73.50 81 MET A CA 1
ATOM 615 C C . MET A 1 81 ? -12.925 -3.539 29.652 1.00 73.50 81 MET A C 1
ATOM 617 O O . MET A 1 81 ? -13.471 -2.708 30.374 1.00 73.50 81 MET A O 1
ATOM 621 N N . VAL A 1 82 ? -13.506 -4.698 29.333 1.00 77.06 82 VAL A N 1
ATOM 622 C CA . VAL A 1 82 ? -14.847 -5.086 29.798 1.00 77.06 82 VAL A CA 1
ATOM 623 C C . VAL A 1 82 ? -14.885 -5.211 31.326 1.00 77.06 82 VAL A C 1
ATOM 625 O O . VAL A 1 82 ? -15.806 -4.696 31.955 1.00 77.06 82 VAL A O 1
ATOM 628 N N . SER A 1 83 ? -13.860 -5.813 31.937 1.00 82.06 83 SER A N 1
ATOM 629 C CA . SER A 1 83 ? -13.719 -5.924 33.396 1.00 82.06 83 SER A CA 1
ATOM 630 C C . SER A 1 83 ? -13.611 -4.557 34.074 1.00 82.06 83 SER A C 1
ATOM 632 O O . SER A 1 83 ? -14.222 -4.325 35.119 1.00 82.06 83 SER A O 1
ATOM 634 N N . THR A 1 84 ? -12.860 -3.633 33.472 1.00 85.44 84 THR A N 1
ATOM 635 C CA . THR A 1 84 ? -12.708 -2.270 33.999 1.00 85.44 84 THR A CA 1
ATOM 636 C C . THR A 1 84 ? -14.046 -1.533 33.967 1.00 85.44 84 THR A C 1
ATOM 638 O O . THR A 1 84 ? -14.481 -1.010 34.987 1.00 85.44 84 THR A O 1
ATOM 641 N N . ILE A 1 85 ? -14.764 -1.578 32.839 1.00 86.75 85 ILE A N 1
ATOM 642 C CA . ILE A 1 85 ? -16.087 -0.947 32.714 1.00 86.75 85 ILE A CA 1
ATOM 643 C C . ILE A 1 85 ? -17.078 -1.549 33.720 1.00 86.75 85 ILE A C 1
ATOM 645 O O . ILE A 1 85 ? -17.786 -0.810 34.401 1.00 86.75 85 ILE A O 1
ATOM 649 N N . ALA A 1 86 ? -17.115 -2.878 33.852 1.00 88.19 86 ALA A N 1
ATOM 650 C CA . ALA A 1 86 ? -18.012 -3.553 34.787 1.00 88.19 86 ALA A CA 1
ATOM 651 C C . ALA A 1 86 ? -17.746 -3.146 36.247 1.00 88.19 86 ALA A C 1
ATOM 653 O O . ALA A 1 86 ? -18.687 -2.918 37.009 1.00 88.19 86 ALA A O 1
ATOM 654 N N . THR A 1 87 ? -16.472 -3.006 36.623 1.00 91.62 87 THR A N 1
ATOM 655 C CA . THR A 1 87 ? -16.070 -2.574 37.970 1.00 91.62 87 THR A CA 1
ATOM 656 C C . THR A 1 87 ? -16.529 -1.146 38.258 1.00 91.62 87 THR A C 1
ATOM 658 O O . THR A 1 87 ? -17.120 -0.885 39.306 1.00 91.62 87 THR A O 1
ATOM 661 N N . GLU A 1 88 ? -16.334 -0.229 37.310 1.00 93.38 88 GLU A N 1
ATOM 662 C C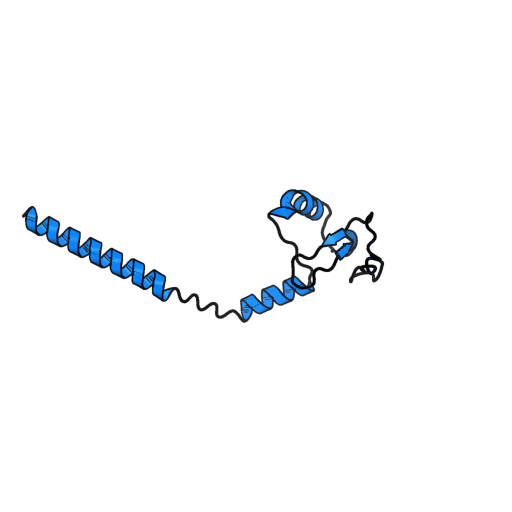A . GLU A 1 88 ? -16.756 1.165 37.471 1.00 93.38 88 GLU A CA 1
ATOM 663 C C . GLU A 1 88 ? -18.283 1.301 37.559 1.00 93.38 88 GLU A C 1
ATOM 665 O O . GLU A 1 88 ? -18.797 2.036 38.404 1.00 93.38 88 GLU A O 1
ATOM 670 N N . VAL A 1 89 ? -19.036 0.535 36.763 1.00 93.38 89 VAL A N 1
ATOM 671 C CA . VAL A 1 89 ? -20.508 0.522 36.830 1.00 93.38 89 VAL A CA 1
ATOM 672 C C . VAL A 1 89 ? -21.002 0.018 38.189 1.00 93.38 89 VAL A C 1
ATOM 674 O O . VAL A 1 89 ? -21.919 0.606 38.771 1.00 93.38 89 VAL A O 1
ATOM 677 N N . LEU A 1 90 ? -20.388 -1.036 38.734 1.00 91.31 90 LEU A N 1
ATOM 678 C CA . LEU A 1 90 ? -20.718 -1.537 40.070 1.00 91.31 90 LEU A CA 1
ATOM 679 C C . LEU A 1 90 ? -20.419 -0.497 41.157 1.00 91.31 90 LEU A C 1
ATOM 681 O O . LEU A 1 90 ? 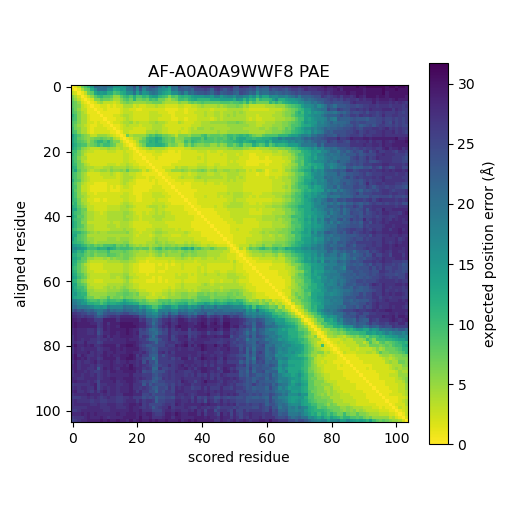-21.246 -0.284 42.044 1.00 91.31 90 LEU A O 1
ATOM 685 N N . ASN A 1 91 ? -19.283 0.198 41.064 1.00 92.06 91 ASN A N 1
ATOM 686 C CA . ASN A 1 91 ? -18.932 1.265 42.001 1.00 92.06 91 ASN A CA 1
ATOM 687 C C . ASN A 1 91 ? -19.950 2.411 41.974 1.00 92.06 91 ASN A C 1
ATOM 689 O O . ASN A 1 91 ? -20.422 2.832 43.031 1.00 92.06 91 ASN A O 1
ATOM 693 N N . ILE A 1 92 ? -20.350 2.869 40.785 1.00 93.12 92 ILE A N 1
ATOM 694 C CA . ILE A 1 92 ? -21.367 3.919 40.633 1.00 93.12 92 ILE A CA 1
ATOM 695 C C . ILE A 1 92 ? -22.702 3.470 41.239 1.00 93.12 92 ILE A C 1
ATOM 697 O O . ILE A 1 92 ? -23.323 4.220 41.992 1.00 93.12 92 ILE A O 1
ATOM 701 N N . THR A 1 93 ? -23.118 2.232 40.972 1.00 93.12 93 THR A N 1
ATOM 702 C CA . THR A 1 93 ? -24.386 1.684 41.479 1.00 93.12 93 THR A CA 1
ATOM 703 C C . THR A 1 93 ? -24.406 1.642 43.010 1.00 93.12 93 THR A C 1
ATOM 705 O O . THR A 1 93 ? -25.390 2.038 43.636 1.00 93.12 93 THR A O 1
ATOM 708 N N . ASN A 1 94 ? -23.293 1.242 43.631 1.00 91.19 94 ASN A N 1
ATOM 709 C CA . ASN A 1 94 ? -23.156 1.217 45.088 1.00 91.19 94 ASN A CA 1
ATOM 710 C C . ASN A 1 94 ? -23.185 2.624 45.705 1.00 91.19 94 ASN A C 1
ATOM 712 O O . ASN A 1 94 ? -23.791 2.820 46.760 1.00 91.19 94 ASN A O 1
ATOM 716 N N . ILE A 1 95 ? -22.562 3.610 45.051 1.00 92.44 95 ILE A N 1
ATOM 717 C CA . ILE A 1 95 ? -22.588 5.009 45.501 1.00 92.44 95 ILE A CA 1
ATOM 718 C C . ILE A 1 95 ? -24.016 5.562 45.448 1.00 92.44 95 ILE A C 1
ATOM 720 O O . ILE A 1 95 ? -24.464 6.176 46.416 1.00 92.44 95 ILE A O 1
ATOM 724 N N . LEU A 1 96 ? -24.750 5.316 44.358 1.00 91.25 96 LEU A N 1
ATOM 725 C CA . LEU A 1 96 ? -26.135 5.770 44.212 1.00 91.25 96 LEU A CA 1
ATOM 726 C C . LEU A 1 96 ? -27.050 5.157 45.283 1.00 91.25 96 LEU A C 1
ATOM 728 O O . LEU A 1 96 ? -27.753 5.894 45.971 1.00 91.25 96 LEU A O 1
ATOM 732 N N . ALA A 1 97 ? -26.954 3.846 45.519 1.00 90.81 97 ALA A N 1
ATOM 733 C CA . ALA A 1 97 ? -27.731 3.168 46.559 1.00 90.81 97 ALA A CA 1
ATOM 734 C C . ALA A 1 97 ? -27.423 3.694 47.977 1.00 90.81 97 ALA A C 1
ATOM 736 O O . ALA A 1 97 ? -28.302 3.764 48.841 1.00 90.81 97 ALA A O 1
ATOM 737 N N . ALA A 1 98 ? -26.169 4.078 48.239 1.00 87.75 98 ALA A N 1
ATOM 738 C CA . ALA A 1 98 ? -25.774 4.682 49.508 1.00 87.75 98 ALA A CA 1
ATOM 739 C C . ALA A 1 98 ? -26.299 6.119 49.669 1.00 87.75 98 ALA A C 1
ATOM 741 O O . ALA A 1 98 ? -26.613 6.528 50.787 1.00 87.75 98 ALA A O 1
ATOM 742 N N . LEU A 1 99 ? -26.404 6.885 48.579 1.00 89.56 99 LEU A N 1
ATOM 743 C CA . LEU A 1 99 ? -26.980 8.231 48.595 1.00 89.56 99 LEU A CA 1
ATOM 744 C C . LEU A 1 99 ? -28.494 8.195 48.822 1.00 89.56 99 LEU A C 1
ATOM 746 O O . LEU A 1 99 ? -28.986 8.944 49.661 1.00 89.56 99 LEU A O 1
ATOM 750 N N . GLU A 1 100 ? -29.219 7.289 48.165 1.00 87.50 100 GLU A N 1
ATOM 751 C CA . GLU A 1 100 ? -30.667 7.121 48.361 1.00 87.50 100 GLU A CA 1
ATOM 752 C C . GLU A 1 100 ? -31.017 6.808 49.823 1.00 87.50 100 GLU A C 1
ATOM 754 O O . GLU A 1 100 ? -31.917 7.422 50.395 1.00 87.50 100 GLU A O 1
ATOM 759 N N . LYS A 1 101 ? -30.235 5.942 50.483 1.00 81.56 101 LYS A N 1
ATOM 760 C CA . LYS A 1 101 ? -30.400 5.629 51.915 1.00 81.56 101 LYS A CA 1
ATOM 761 C C . LYS A 1 101 ? -30.127 6.794 52.869 1.00 81.56 101 LYS A C 1
ATOM 763 O O . LYS A 1 101 ? -30.488 6.694 54.033 1.00 81.56 101 LYS A O 1
ATOM 768 N N . ARG A 1 102 ? -29.437 7.848 52.425 1.00 77.25 102 ARG A N 1
ATOM 769 C CA . ARG A 1 102 ? -29.126 9.032 53.248 1.00 77.25 102 ARG A CA 1
ATOM 770 C C . ARG A 1 102 ? -30.152 10.152 53.096 1.00 77.25 102 ARG A C 1
ATOM 772 O O . ARG A 1 102 ? -30.113 11.094 53.881 1.00 77.25 102 ARG A O 1
ATOM 779 N N . ILE A 1 103 ? -30.976 10.086 52.051 1.00 78.75 103 ILE A N 1
ATOM 780 C CA . ILE A 1 103 ? -31.996 11.089 51.717 1.00 78.75 103 ILE A CA 1
ATOM 781 C C . ILE A 1 103 ? -33.401 10.590 52.119 1.00 78.75 103 ILE A C 1
ATOM 783 O O . ILE A 1 103 ? -34.308 11.404 52.282 1.00 78.75 103 ILE A O 1
ATOM 787 N N . SER A 1 104 ? -33.562 9.274 52.311 1.00 61.75 104 SER A N 1
ATOM 788 C CA . SER A 1 104 ? -34.688 8.646 53.023 1.00 61.75 104 SER A CA 1
ATOM 789 C C . SER A 1 104 ? -34.554 8.762 54.538 1.00 61.75 104 SER A C 1
ATOM 791 O O . SER A 1 104 ? -35.621 8.651 55.183 1.00 61.75 104 SER A O 1
#

InterPro domains:
  IPR011011 Zinc finger, FYVE/PHD-type [SSF57903] (6-64)
  IPR013083 Zinc finger, RING/FYVE/PHD-type [G3DSA:3.30.40.10] (4-64)
  IPR019787 Zinc finger, PHD-finger [PF27108] (8-61)
  IPR019787 Zinc finger, PHD-finger [PS50016] (5-64)

Foldseek 3Di:
DPDDFAAAPQPRHTDDPPAQWDFAPAPVRHIHGPVSQPDDPVVVVVCVVCVVPDGDHGPVRVVVVVVCVVVPPPPPVCVVVVVVVVVVVVVVVVVVVVVVVVVD

Nearest PDB structures (foldseek):
  3zpv-assembly3_E  TM=9.089E-01  e=8.352E-04  Drosophila melanogaster
  3zpv-assembly1_A  TM=9.073E-01  e=9.578E-04  Drosophila melanogaster
  3zpv-assembly13_Y  TM=9.080E-01  e=1.026E-03  Drosophila melanogaster
  3zpv-assembly8_O  TM=8.976E-01  e=1.026E-03  Drosophila melanogaster
  2vpd-assembly2_C  TM=8.578E-01  e=1.026E-03  Homo sapiens

pLDDT: mean 83.16, std 13.04, range [40.91, 93.75]

Organism: Lygus hesperus (NCBI:txid30085)